Protein AF-H7EJP3-F1 (afdb_monomer_lite)

Structure (mmCIF, N/CA/C/O backbone):
data_AF-H7EJP3-F1
#
_entry.id   AF-H7EJP3-F1
#
loop_
_atom_site.group_PDB
_atom_site.id
_atom_site.type_symbol
_atom_site.label_atom_id
_atom_site.label_alt_id
_atom_site.label_comp_id
_atom_site.label_asym_id
_atom_site.label_entity_id
_atom_site.label_seq_id
_atom_site.pdbx_PDB_ins_code
_atom_site.Cartn_x
_atom_site.Cartn_y
_atom_site.Cartn_z
_atom_site.occupancy
_atom_site.B_iso_or_equiv
_atom_site.auth_seq_id
_atom_site.auth_comp_id
_atom_site.auth_asym_id
_atom_site.auth_atom_id
_atom_site.pdbx_PDB_model_num
ATOM 1 N N . MET A 1 1 ? 1.058 -17.051 -13.484 1.00 57.38 1 MET A N 1
ATOM 2 C CA . MET A 1 1 ? 0.736 -15.612 -13.431 1.00 57.38 1 MET A CA 1
ATOM 3 C C . MET A 1 1 ? 2.028 -14.890 -13.103 1.00 57.38 1 MET A C 1
ATOM 5 O O . MET A 1 1 ? 2.655 -15.266 -12.122 1.00 57.38 1 MET A O 1
ATOM 9 N N . VAL A 1 2 ? 2.490 -13.982 -13.963 1.00 76.56 2 VAL A N 1
ATOM 10 C CA . VAL A 1 2 ? 3.695 -13.177 -13.708 1.00 76.56 2 VAL A CA 1
ATOM 11 C C . VAL A 1 2 ? 3.201 -11.811 -13.258 1.00 76.56 2 VAL A C 1
ATOM 13 O O . VAL A 1 2 ? 2.529 -11.144 -14.036 1.00 76.56 2 VAL A O 1
ATOM 16 N N . LEU A 1 3 ? 3.479 -11.447 -12.008 1.00 72.62 3 LEU A N 1
ATOM 17 C CA . LEU A 1 3 ? 3.196 -10.108 -11.497 1.00 72.62 3 LEU A CA 1
ATOM 18 C C . LEU A 1 3 ? 4.145 -9.115 -12.172 1.00 72.62 3 LEU A C 1
ATOM 20 O O . LEU A 1 3 ? 5.342 -9.381 -12.318 1.00 72.62 3 LEU A O 1
ATOM 24 N N . SER A 1 4 ? 3.622 -7.965 -12.575 1.00 84.00 4 SER A N 1
ATOM 25 C CA . SER A 1 4 ? 4.439 -6.832 -12.988 1.00 84.00 4 SER A CA 1
ATOM 26 C C . SER A 1 4 ? 5.283 -6.327 -11.813 1.00 84.00 4 SER A C 1
ATOM 28 O O . SER A 1 4 ? 4.939 -6.486 -10.638 1.00 84.00 4 SER A O 1
ATOM 30 N N . LYS A 1 5 ? 6.392 -5.643 -12.124 1.00 81.75 5 LYS A N 1
ATOM 31 C CA . LYS A 1 5 ? 7.223 -4.971 -11.109 1.00 81.75 5 LYS A CA 1
ATOM 32 C C . LYS A 1 5 ? 6.410 -3.976 -10.257 1.00 81.75 5 LYS A C 1
ATOM 34 O O . LYS A 1 5 ? 6.774 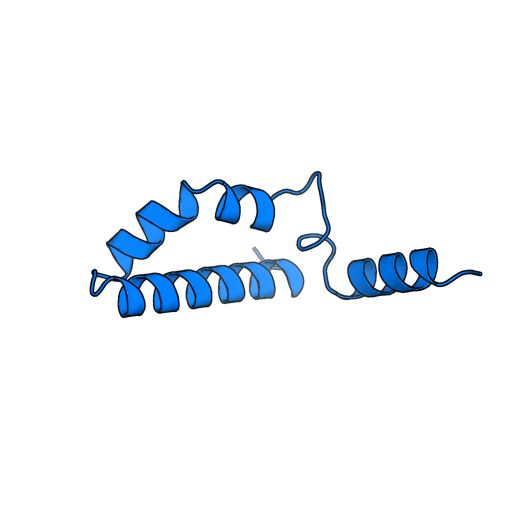-3.716 -9.112 1.00 81.75 5 LYS A O 1
ATOM 39 N N . TYR A 1 6 ? 5.311 -3.449 -10.801 1.00 78.19 6 TYR A N 1
ATOM 40 C CA . TYR A 1 6 ? 4.425 -2.497 -10.136 1.00 78.19 6 TYR A CA 1
ATOM 41 C C . TYR A 1 6 ? 3.492 -3.191 -9.146 1.00 78.19 6 TYR A C 1
ATOM 43 O O . TYR A 1 6 ? 3.475 -2.810 -7.979 1.00 78.19 6 TYR A O 1
ATOM 51 N N . GLU A 1 7 ? 2.811 -4.261 -9.563 1.00 79.12 7 GLU A N 1
ATOM 52 C CA . GLU A 1 7 ? 1.973 -5.073 -8.669 1.00 79.12 7 GLU A CA 1
ATOM 53 C C . GLU A 1 7 ? 2.791 -5.622 -7.497 1.00 79.12 7 GLU A C 1
ATOM 55 O O . GLU A 1 7 ? 2.395 -5.464 -6.345 1.00 79.12 7 GLU A O 1
ATOM 60 N N . TYR A 1 8 ? 3.992 -6.143 -7.768 1.00 84.31 8 TYR A N 1
ATOM 61 C CA . TYR A 1 8 ? 4.894 -6.618 -6.717 1.00 84.31 8 TYR A CA 1
ATOM 62 C C . TYR A 1 8 ? 5.276 -5.510 -5.721 1.00 84.31 8 TYR A C 1
ATOM 64 O O . TYR A 1 8 ? 5.308 -5.724 -4.508 1.00 84.31 8 TYR A O 1
ATOM 72 N N . SER A 1 9 ? 5.543 -4.301 -6.220 1.00 83.06 9 SER A N 1
ATOM 73 C CA . SER A 1 9 ? 5.878 -3.153 -5.370 1.00 83.06 9 SER A CA 1
ATOM 74 C C . SER A 1 9 ? 4.692 -2.709 -4.508 1.00 83.06 9 SER A C 1
ATOM 76 O O . SER A 1 9 ? 4.881 -2.383 -3.336 1.00 83.06 9 SER A O 1
ATOM 78 N N . MET A 1 10 ? 3.471 -2.737 -5.052 1.00 84.94 10 MET A N 1
ATOM 79 C CA . MET A 1 10 ? 2.248 -2.419 -4.307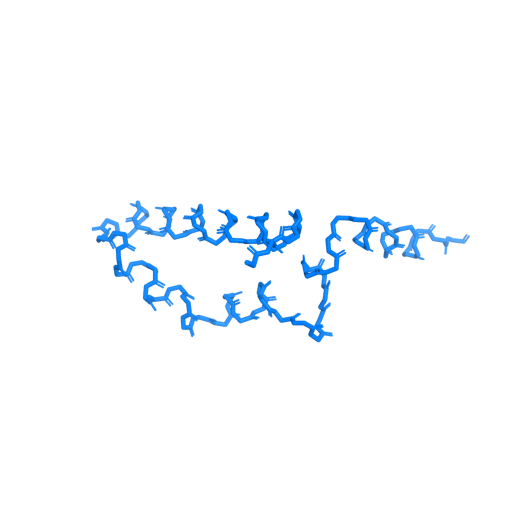 1.00 84.94 10 MET A CA 1
ATOM 80 C C . MET A 1 10 ? 1.959 -3.454 -3.217 1.00 84.94 10 MET A C 1
ATOM 82 O O . MET A 1 10 ? 1.663 -3.083 -2.080 1.00 84.94 10 MET A O 1
ATOM 86 N N . GLU A 1 11 ? 2.096 -4.744 -3.528 1.00 86.44 11 GLU A N 1
ATOM 87 C CA . GLU A 1 11 ? 1.940 -5.825 -2.550 1.00 86.44 11 GLU A CA 1
ATOM 88 C C . GLU A 1 11 ? 2.968 -5.714 -1.417 1.00 86.44 11 GLU A C 1
ATOM 90 O O . GLU A 1 11 ? 2.615 -5.831 -0.239 1.00 86.44 11 GLU A O 1
ATOM 95 N N . LEU A 1 12 ? 4.229 -5.409 -1.745 1.00 89.19 12 LEU A N 1
ATOM 96 C CA . LEU A 1 12 ? 5.273 -5.181 -0.748 1.00 89.19 12 LEU A CA 1
ATOM 97 C C . LEU A 1 12 ? 4.955 -3.966 0.136 1.00 89.19 12 LEU A C 1
ATOM 99 O O . LEU A 1 12 ? 5.103 -4.038 1.358 1.00 89.19 12 LEU A O 1
ATOM 103 N N . LEU A 1 13 ? 4.489 -2.862 -0.454 1.00 87.69 13 LEU A N 1
ATOM 104 C CA . LEU A 1 13 ? 4.091 -1.667 0.290 1.00 87.69 13 LEU A CA 1
ATOM 105 C C . LEU A 1 13 ? 2.926 -1.961 1.247 1.00 87.69 13 LEU A C 1
ATOM 107 O O . LEU A 1 13 ? 2.983 -1.583 2.419 1.00 87.69 13 LEU A O 1
ATOM 111 N N . ALA A 1 14 ? 1.913 -2.696 0.784 1.00 89.19 14 ALA A N 1
ATOM 112 C CA . ALA A 1 14 ? 0.799 -3.151 1.610 1.00 89.19 14 ALA A CA 1
ATOM 113 C C . ALA A 1 14 ? 1.268 -4.047 2.770 1.00 89.19 14 ALA A C 1
ATOM 115 O O . ALA A 1 14 ? 0.841 -3.858 3.913 1.00 89.19 14 ALA A O 1
ATOM 116 N N . ALA A 1 15 ? 2.186 -4.983 2.513 1.00 91.81 15 ALA A N 1
ATOM 117 C CA . ALA A 1 15 ? 2.750 -5.857 3.540 1.00 91.81 15 ALA A CA 1
ATOM 118 C C . ALA A 1 15 ? 3.538 -5.072 4.605 1.00 91.81 15 ALA A C 1
ATOM 120 O O . ALA A 1 15 ? 3.370 -5.310 5.806 1.00 91.81 15 ALA A O 1
ATOM 121 N N . MET A 1 16 ? 4.354 -4.096 4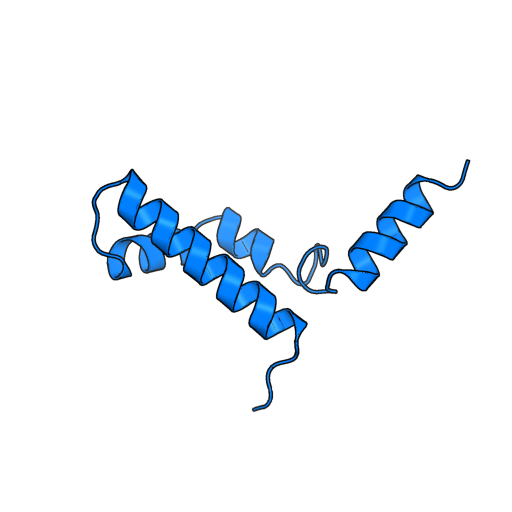.190 1.00 93.81 16 MET A N 1
ATOM 122 C CA . MET A 1 16 ? 5.075 -3.212 5.113 1.00 93.81 16 MET A CA 1
ATOM 123 C C . MET A 1 16 ? 4.114 -2.364 5.951 1.00 93.81 16 MET A C 1
ATOM 125 O O . MET A 1 16 ? 4.291 -2.270 7.166 1.00 93.81 16 MET A O 1
ATOM 129 N N . ALA A 1 17 ? 3.057 -1.818 5.342 1.00 90.50 17 ALA A N 1
ATOM 130 C CA . ALA A 1 17 ? 2.026 -1.074 6.061 1.00 90.50 17 ALA A CA 1
ATOM 131 C C . ALA A 1 17 ? 1.334 -1.945 7.124 1.00 90.50 17 ALA A C 1
ATOM 133 O O . ALA A 1 17 ? 1.194 -1.525 8.274 1.00 90.50 17 ALA A O 1
ATOM 134 N N . CYS A 1 18 ? 0.976 -3.187 6.780 1.00 93.38 18 CYS A N 1
ATOM 135 C CA . CYS A 1 18 ? 0.383 -4.140 7.722 1.00 93.38 18 CYS A CA 1
ATOM 136 C C . CYS A 1 18 ? 1.316 -4.444 8.899 1.00 93.38 18 CYS A C 1
ATOM 138 O O . CYS A 1 18 ? 0.864 -4.479 10.046 1.00 93.38 18 CYS A O 1
ATOM 140 N N . LYS A 1 19 ? 2.619 -4.613 8.641 1.00 95.12 19 LYS A N 1
ATOM 141 C CA . LYS A 1 19 ? 3.624 -4.812 9.693 1.00 95.12 19 LYS A CA 1
ATOM 142 C C . LYS A 1 19 ? 3.688 -3.611 10.640 1.00 95.12 19 LYS A C 1
ATOM 144 O O . LYS A 1 19 ? 3.604 -3.790 11.852 1.00 95.12 19 LYS A O 1
ATOM 149 N N . THR A 1 20 ? 3.749 -2.392 10.104 1.00 95.06 20 THR A N 1
ATOM 150 C CA . THR A 1 20 ? 3.763 -1.164 10.913 1.00 95.06 20 THR A CA 1
ATOM 151 C C . THR A 1 20 ? 2.491 -1.004 11.750 1.00 95.06 20 THR A C 1
ATOM 153 O O . THR A 1 20 ? 2.565 -0.592 12.909 1.00 95.06 20 THR A O 1
ATOM 156 N N . ILE A 1 21 ? 1.320 -1.350 11.205 1.00 95.06 21 ILE A N 1
ATOM 157 C CA . ILE A 1 21 ? 0.047 -1.336 11.944 1.00 95.06 21 ILE A CA 1
ATOM 158 C C . ILE A 1 21 ? 0.083 -2.360 13.085 1.00 95.06 21 ILE A C 1
ATOM 160 O O . ILE A 1 21 ? -0.250 -2.023 14.222 1.00 95.06 21 ILE A O 1
ATOM 164 N N . ALA A 1 22 ? 0.524 -3.590 12.811 1.00 97.81 22 ALA A N 1
ATOM 165 C CA . ALA A 1 22 ? 0.623 -4.642 13.819 1.00 97.81 22 ALA A CA 1
ATOM 166 C C . ALA A 1 22 ? 1.517 -4.221 14.998 1.00 97.81 22 ALA A C 1
ATOM 168 O O . ALA A 1 22 ? 1.112 -4.338 16.155 1.00 97.81 22 ALA A O 1
ATOM 169 N N . GLU A 1 23 ? 2.688 -3.652 14.702 1.00 97.75 23 GLU A N 1
ATOM 170 C CA . GLU A 1 23 ? 3.638 -3.149 15.699 1.00 97.75 23 GLU A CA 1
ATOM 171 C C . GLU A 1 23 ? 3.060 -1.979 16.508 1.00 97.75 23 GLU A C 1
ATOM 173 O O . GLU A 1 23 ? 3.098 -1.997 17.740 1.00 97.75 23 GLU A O 1
ATOM 178 N N . ARG A 1 24 ? 2.469 -0.980 15.836 1.00 97.38 24 ARG A N 1
ATOM 179 C CA . ARG A 1 24 ? 1.909 0.218 16.484 1.00 97.38 24 ARG A CA 1
ATOM 180 C C . ARG A 1 24 ? 0.759 -0.113 17.431 1.00 97.38 24 ARG A C 1
ATOM 182 O O . ARG A 1 24 ? 0.662 0.474 18.506 1.00 97.38 24 ARG A O 1
ATOM 189 N N . HIS A 1 25 ? -0.107 -1.038 17.030 1.00 96.31 25 HIS A N 1
ATOM 190 C CA . HIS A 1 25 ? -1.291 -1.412 17.798 1.00 96.31 25 HIS A CA 1
ATOM 191 C C . HIS A 1 25 ? -1.061 -2.622 18.715 1.00 96.31 25 HIS A C 1
ATOM 193 O O . HIS A 1 25 ? -1.957 -2.967 19.481 1.00 96.31 25 HIS A O 1
ATOM 199 N N . LYS A 1 26 ? 0.129 -3.243 18.674 1.00 97.12 26 LYS A N 1
ATOM 200 C CA . LYS A 1 26 ? 0.471 -4.474 19.411 1.00 97.12 26 LYS A CA 1
ATOM 201 C C . LYS A 1 26 ? -0.536 -5.606 19.163 1.00 97.12 26 LYS A C 1
ATOM 203 O O . LYS A 1 26 ? -0.933 -6.313 20.087 1.00 97.12 26 LYS A O 1
ATOM 208 N N . ILE A 1 27 ? -0.954 -5.762 17.909 1.00 97.69 27 ILE A N 1
ATOM 209 C CA . ILE A 1 27 ? -1.905 -6.792 17.467 1.00 97.69 27 ILE A CA 1
ATOM 210 C C . ILE A 1 27 ? -1.218 -7.820 16.569 1.00 97.69 27 ILE A C 1
ATOM 212 O O . ILE A 1 27 ? -0.144 -7.576 16.022 1.00 97.69 27 ILE A O 1
ATOM 216 N N . ALA A 1 28 ? -1.855 -8.978 16.390 1.00 96.12 28 ALA A N 1
ATOM 217 C CA . ALA A 1 28 ? -1.343 -10.002 15.489 1.00 96.12 28 ALA A CA 1
ATOM 218 C C . ALA A 1 28 ? -1.322 -9.498 14.026 1.00 96.12 28 ALA A C 1
ATOM 220 O O . ALA A 1 28 ? -2.288 -8.857 13.597 1.00 96.12 28 ALA A O 1
ATOM 221 N N . PRO A 1 29 ? -0.291 -9.841 13.227 1.00 91.69 29 PRO A N 1
ATOM 222 C CA . PRO A 1 29 ? -0.186 -9.417 11.827 1.00 91.69 29 PRO A CA 1
ATOM 223 C C . PRO A 1 29 ? -1.418 -9.741 10.976 1.00 91.69 29 PRO A C 1
ATOM 225 O O . PRO A 1 29 ? -1.827 -8.927 10.155 1.00 91.69 29 PRO A O 1
ATOM 228 N N . ILE A 1 30 ? -2.058 -10.890 11.213 1.00 93.75 30 ILE A N 1
ATOM 229 C CA . ILE A 1 30 ? -3.270 -11.292 10.487 1.00 93.75 30 ILE A CA 1
ATOM 230 C C . ILE A 1 30 ? -4.465 -10.369 10.773 1.00 93.75 30 ILE A C 1
ATOM 232 O O . ILE A 1 30 ? -5.251 -10.082 9.876 1.00 93.75 30 ILE A O 1
ATOM 236 N N . VAL A 1 31 ? -4.570 -9.846 11.999 1.00 96.00 31 VAL A N 1
ATOM 237 C CA . VAL A 1 31 ? -5.623 -8.895 12.394 1.00 96.00 31 VAL A CA 1
ATOM 238 C C . VAL A 1 31 ? -5.350 -7.524 11.774 1.00 96.00 31 VAL A C 1
ATOM 240 O O . VAL A 1 31 ? -6.270 -6.866 11.292 1.00 96.00 31 VAL A O 1
ATOM 243 N N . ALA A 1 32 ? -4.081 -7.105 11.741 1.00 95.00 32 ALA A N 1
ATOM 244 C CA . ALA A 1 32 ? -3.674 -5.878 11.062 1.00 95.00 32 ALA A CA 1
ATOM 245 C C . ALA A 1 32 ? -3.955 -5.942 9.553 1.00 95.00 32 ALA A C 1
ATOM 247 O O . ALA A 1 32 ? -4.484 -4.982 9.000 1.00 95.00 32 ALA A O 1
ATOM 248 N N . PHE A 1 33 ? -3.659 -7.075 8.910 1.00 93.19 33 PHE A N 1
ATOM 249 C CA . PHE A 1 33 ? -3.941 -7.302 7.493 1.00 93.19 33 PHE A CA 1
ATOM 250 C C . PHE A 1 33 ? -5.442 -7.257 7.185 1.00 93.19 33 PHE A C 1
ATOM 252 O O . PHE A 1 33 ? -5.861 -6.512 6.299 1.00 93.19 33 PHE A O 1
ATOM 259 N N . ASP A 1 34 ? -6.258 -7.996 7.945 1.00 93.88 34 ASP A N 1
ATOM 260 C CA . ASP A 1 34 ? -7.716 -8.023 7.763 1.00 93.88 34 ASP A CA 1
ATOM 261 C C . ASP A 1 34 ? -8.351 -6.633 7.945 1.00 93.88 34 ASP A C 1
ATOM 263 O O . ASP A 1 34 ? -9.237 -6.239 7.186 1.00 93.88 34 ASP A O 1
ATOM 267 N N . SER A 1 35 ? -7.856 -5.854 8.910 1.00 93.25 35 SER A N 1
ATOM 268 C CA . SER A 1 35 ? -8.272 -4.463 9.115 1.00 93.25 35 SER A CA 1
ATOM 269 C C . SER A 1 35 ? -7.820 -3.548 7.968 1.00 93.25 35 SER A C 1
ATOM 271 O O . SER A 1 35 ? -8.611 -2.764 7.438 1.00 93.25 35 SER A O 1
ATOM 273 N N . PHE A 1 36 ? -6.559 -3.669 7.540 1.00 91.62 36 PHE A N 1
ATOM 274 C CA . PHE A 1 36 ? -5.976 -2.833 6.494 1.00 91.62 36 PHE A CA 1
ATOM 275 C C . PHE A 1 36 ? -6.677 -3.029 5.151 1.00 91.62 36 PHE A C 1
ATOM 277 O O . PHE A 1 36 ? -7.097 -2.038 4.559 1.00 91.62 36 PHE A O 1
ATOM 284 N N . ILE A 1 37 ? -6.881 -4.267 4.693 1.00 89.19 37 ILE A N 1
ATOM 285 C CA . ILE A 1 37 ? -7.459 -4.541 3.367 1.00 89.19 37 ILE A CA 1
ATOM 286 C C . ILE A 1 37 ? -8.908 -4.032 3.228 1.00 89.19 37 ILE A C 1
ATOM 288 O O . ILE A 1 37 ? -9.369 -3.743 2.126 1.00 89.19 37 ILE A O 1
ATOM 292 N N . LYS A 1 38 ? -9.621 -3.858 4.350 1.00 90.62 38 LYS A N 1
ATOM 293 C CA . LYS A 1 38 ? -10.981 -3.287 4.403 1.00 90.62 38 LYS A CA 1
ATOM 294 C C . LYS A 1 38 ? -10.997 -1.754 4.459 1.00 90.62 38 LYS A C 1
ATOM 296 O O . LYS A 1 38 ? -12.056 -1.148 4.281 1.00 90.62 38 LYS A O 1
ATOM 301 N N . SER A 1 39 ? -9.853 -1.122 4.720 1.00 89.69 39 SER A N 1
ATOM 302 C CA . SER A 1 39 ? -9.739 0.327 4.902 1.00 89.69 39 SER A CA 1
ATOM 303 C C . SER A 1 39 ? -9.883 1.103 3.590 1.00 89.69 39 SER A C 1
ATOM 305 O O . SER A 1 39 ? -9.595 0.602 2.502 1.00 89.69 39 SER A O 1
ATOM 307 N N . GLN A 1 40 ? -10.280 2.376 3.692 1.00 85.50 40 GLN A N 1
ATOM 308 C CA . GLN A 1 40 ? -10.275 3.285 2.542 1.00 85.50 40 GLN A CA 1
ATOM 309 C C . GLN A 1 40 ? -8.855 3.496 1.993 1.00 85.50 40 GLN A C 1
ATOM 311 O O . GLN A 1 40 ? -8.682 3.636 0.788 1.00 85.50 40 GLN A O 1
ATOM 316 N N . THR A 1 41 ? -7.840 3.444 2.858 1.00 85.69 41 THR A N 1
ATOM 317 C CA . THR A 1 41 ? -6.430 3.557 2.473 1.00 85.69 41 THR A CA 1
ATOM 318 C C . THR A 1 41 ? -5.999 2.422 1.550 1.00 85.69 41 THR A C 1
ATOM 320 O O . THR A 1 41 ? -5.398 2.686 0.515 1.00 85.69 41 THR A O 1
ATOM 323 N N . ALA A 1 42 ? -6.334 1.170 1.881 1.00 85.50 42 ALA A N 1
ATOM 324 C CA . ALA A 1 42 ? -6.029 0.039 1.005 1.00 85.50 42 ALA A CA 1
ATOM 325 C C . ALA A 1 42 ? -6.786 0.141 -0.321 1.00 85.50 42 ALA A C 1
ATOM 327 O O . ALA A 1 42 ? -6.199 -0.091 -1.370 1.00 85.50 42 ALA A O 1
ATOM 328 N N . LYS A 1 43 ? -8.053 0.573 -0.300 1.00 83.69 43 LYS A N 1
ATOM 329 C CA . LYS A 1 43 ? -8.807 0.817 -1.537 1.00 83.69 43 LYS A CA 1
ATOM 330 C C . LYS A 1 43 ? -8.111 1.832 -2.435 1.00 83.69 43 LYS A C 1
ATOM 332 O O . LYS A 1 43 ? -7.974 1.551 -3.609 1.00 83.69 43 LYS A O 1
ATOM 337 N N . MET A 1 44 ? -7.645 2.957 -1.887 1.00 80.81 44 MET A N 1
ATOM 338 C CA . MET A 1 44 ? -6.905 3.973 -2.648 1.00 80.81 44 MET A CA 1
ATOM 339 C C . MET A 1 44 ? -5.559 3.457 -3.167 1.00 80.81 44 MET A C 1
ATOM 341 O O . MET A 1 44 ? -5.158 3.817 -4.267 1.00 80.81 44 MET A O 1
ATOM 345 N N . LEU A 1 45 ? -4.868 2.616 -2.392 1.00 79.50 45 LEU A N 1
ATOM 346 C CA . LEU A 1 45 ? -3.599 2.014 -2.807 1.00 79.50 45 LEU A CA 1
ATOM 347 C C . LEU A 1 45 ? -3.767 1.104 -4.033 1.00 79.50 45 LEU A C 1
ATOM 349 O O . LEU A 1 45 ? -2.886 1.065 -4.885 1.00 79.50 45 LEU A O 1
ATOM 353 N N . PHE A 1 46 ? -4.897 0.403 -4.119 1.00 78.81 46 PHE A N 1
ATOM 354 C CA 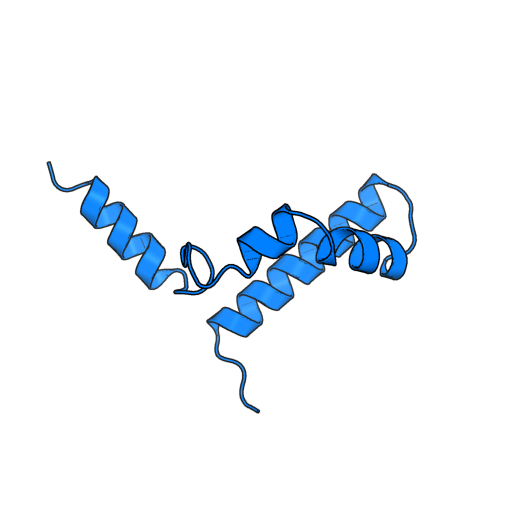. PHE A 1 46 ? -5.232 -0.503 -5.218 1.00 78.81 46 PHE A CA 1
ATOM 355 C C . PHE A 1 46 ? -6.257 0.095 -6.202 1.00 78.81 46 PHE A C 1
ATOM 357 O O . PHE A 1 46 ? -6.857 -0.643 -6.981 1.00 78.81 46 PHE A O 1
ATOM 364 N N . ASP A 1 47 ? -6.508 1.409 -6.160 1.00 77.50 47 ASP A N 1
ATOM 365 C CA . ASP A 1 47 ? -7.512 2.051 -7.014 1.00 77.50 47 ASP A CA 1
ATOM 366 C C . ASP A 1 47 ? -6.954 2.324 -8.416 1.00 77.50 47 ASP A C 1
ATOM 368 O O . ASP A 1 47 ? -6.284 3.331 -8.665 1.00 77.50 47 ASP A O 1
ATOM 372 N N . GLU A 1 48 ? -7.318 1.456 -9.357 1.00 70.56 48 GLU A N 1
ATOM 373 C CA . GLU A 1 48 ? -6.984 1.580 -10.780 1.00 70.56 48 GLU A CA 1
ATOM 374 C C . GLU A 1 48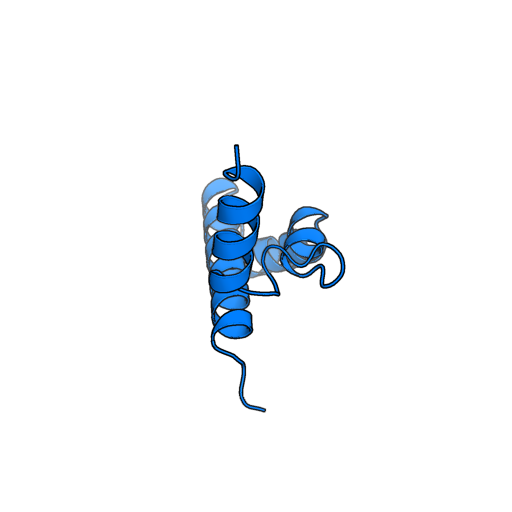 ? -7.511 2.877 -11.425 1.00 70.56 48 GLU A C 1
ATOM 376 O O . GLU A 1 48 ? -7.005 3.289 -12.465 1.00 70.56 48 GLU A O 1
ATOM 381 N N . ARG A 1 49 ? -8.515 3.545 -10.832 1.00 66.81 49 ARG A N 1
ATOM 382 C CA . ARG A 1 49 ? -9.133 4.762 -11.391 1.00 66.81 49 ARG A CA 1
ATOM 383 C C . ARG A 1 49 ? -8.348 6.025 -11.078 1.00 66.81 49 ARG A C 1
ATOM 385 O O . ARG A 1 49 ? -8.350 6.950 -11.883 1.00 66.81 49 ARG A O 1
ATOM 392 N N . THR A 1 50 ? -7.735 6.090 -9.895 1.00 63.12 50 THR A N 1
ATOM 393 C CA . THR A 1 50 ? -6.874 7.224 -9.514 1.00 63.12 50 THR A CA 1
ATOM 394 C C . THR A 1 50 ? -5.433 7.004 -9.955 1.00 63.12 50 THR A C 1
ATOM 396 O O . THR A 1 50 ? -4.703 7.975 -10.114 1.00 63.12 50 THR A O 1
ATOM 399 N N . ALA A 1 51 ? -5.057 5.740 -10.192 1.00 57.81 51 ALA A N 1
ATOM 400 C CA . ALA A 1 51 ? -3.908 5.258 -10.953 1.00 57.81 51 ALA A CA 1
ATOM 401 C C . ALA A 1 51 ? -2.512 5.764 -10.541 1.00 57.81 51 ALA A C 1
ATOM 403 O O . ALA A 1 51 ? -1.517 5.321 -11.109 1.00 57.81 51 ALA A O 1
ATOM 404 N N . PHE A 1 52 ? -2.401 6.613 -9.518 1.00 55.19 52 PHE A N 1
ATOM 405 C CA . PHE A 1 52 ? -1.123 7.162 -9.075 1.00 55.19 52 PHE A CA 1
ATOM 406 C C . PHE A 1 52 ? -0.145 6.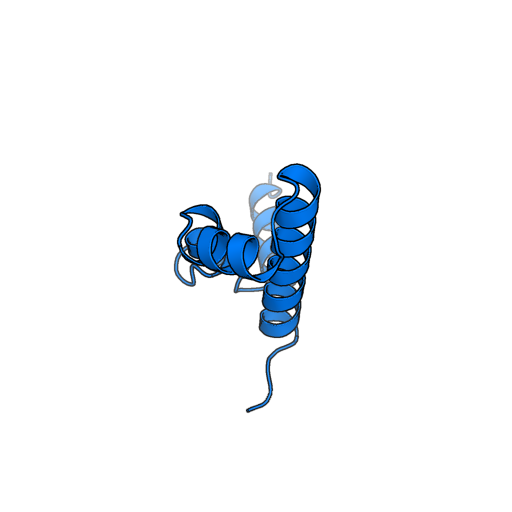069 -8.633 1.00 55.19 52 PHE A C 1
ATOM 408 O O . PHE A 1 52 ? 1.019 6.121 -9.000 1.00 55.19 52 PHE A O 1
ATOM 415 N N . TRP A 1 53 ? -0.602 5.046 -7.908 1.00 61.75 53 TRP A N 1
ATOM 416 C CA . TRP A 1 53 ? 0.264 3.939 -7.477 1.00 61.75 53 TRP A CA 1
ATOM 417 C C . TRP A 1 53 ? 0.250 2.754 -8.451 1.00 61.75 53 TRP A C 1
ATOM 419 O O . TRP A 1 53 ? 1.267 2.079 -8.606 1.00 61.75 53 TRP A O 1
ATOM 429 N N . CYS A 1 54 ? -0.867 2.541 -9.156 1.00 61.91 54 CYS A N 1
ATOM 430 C CA . CYS A 1 54 ? -1.042 1.421 -10.084 1.00 61.91 54 CYS A CA 1
ATOM 431 C C . CYS A 1 54 ? -0.252 1.586 -11.389 1.00 61.91 54 CYS A C 1
ATOM 433 O O . CYS A 1 54 ? 0.292 0.606 -11.892 1.00 61.91 54 CYS A O 1
ATOM 435 N N . ASN A 1 55 ? -0.132 2.812 -11.913 1.00 67.81 55 ASN A N 1
ATOM 436 C CA . ASN A 1 55 ? 0.637 3.077 -13.136 1.00 67.81 55 ASN A CA 1
ATOM 437 C C . ASN A 1 55 ? 2.157 3.102 -12.893 1.00 67.81 55 ASN A C 1
ATOM 439 O O . ASN A 1 55 ? 2.943 3.187 -13.838 1.00 67.81 55 ASN A O 1
ATOM 443 N N . GLY A 1 56 ? 2.572 2.990 -11.628 1.00 69.69 56 GLY A N 1
ATOM 444 C CA . GLY A 1 56 ? 3.965 2.890 -11.231 1.00 69.69 56 GLY A CA 1
ATOM 445 C C . GLY A 1 56 ? 4.717 4.227 -11.198 1.00 69.69 56 GLY A C 1
ATOM 446 O O . GLY A 1 56 ? 4.191 5.270 -11.583 1.00 69.69 56 GLY A O 1
ATOM 447 N N . PRO A 1 57 ? 5.975 4.204 -10.723 1.00 73.94 57 PRO A N 1
ATOM 448 C CA . PRO A 1 57 ? 6.809 5.393 -10.547 1.00 73.94 57 PRO A CA 1
ATOM 449 C C . PRO A 1 57 ? 7.016 6.222 -11.819 1.00 73.94 57 PRO A C 1
ATOM 451 O O . PRO A 1 57 ? 7.134 7.437 -11.708 1.00 73.94 57 PRO A O 1
ATOM 454 N N . ASP A 1 58 ? 7.029 5.601 -13.002 1.00 74.19 58 ASP A N 1
ATOM 455 C CA . ASP A 1 58 ? 7.228 6.314 -14.272 1.00 74.19 58 ASP A CA 1
ATOM 456 C C . ASP A 1 58 ? 6.049 7.267 -14.554 1.00 74.19 58 ASP A C 1
ATOM 458 O O . ASP A 1 58 ? 6.254 8.429 -14.887 1.00 74.19 58 ASP A O 1
ATOM 462 N N . TYR A 1 59 ? 4.811 6.827 -14.301 1.00 77.31 59 TYR A N 1
ATOM 463 C CA . TYR A 1 59 ? 3.624 7.680 -14.422 1.00 77.31 59 TYR A CA 1
ATOM 464 C C . TYR A 1 59 ? 3.618 8.822 -13.401 1.00 77.31 59 TYR A C 1
ATOM 466 O O . TYR A 1 59 ? 3.250 9.945 -13.732 1.00 77.31 59 TYR A O 1
ATOM 474 N N . ILE A 1 60 ? 4.045 8.550 -12.162 1.00 77.81 60 ILE A N 1
ATOM 475 C CA . ILE A 1 60 ? 4.167 9.585 -11.124 1.00 77.81 60 ILE A CA 1
ATOM 476 C C . ILE A 1 60 ? 5.198 10.641 -11.546 1.00 77.81 60 ILE A C 1
ATOM 478 O O . ILE A 1 60 ? 4.961 11.833 -11.362 1.00 77.81 60 ILE A O 1
ATOM 482 N N . ALA A 1 61 ? 6.330 10.214 -12.114 1.00 81.06 61 ALA A N 1
ATOM 483 C CA . ALA A 1 61 ? 7.347 11.121 -12.636 1.00 81.06 61 ALA A CA 1
ATOM 484 C C . ALA A 1 61 ? 6.802 11.970 -13.796 1.00 81.06 61 ALA A C 1
ATOM 486 O O . ALA A 1 61 ? 7.000 13.181 -13.801 1.00 81.06 61 ALA A O 1
ATOM 487 N N . ASP A 1 62 ? 6.052 11.368 -14.721 1.00 81.38 62 ASP A N 1
ATOM 488 C CA . ASP A 1 62 ? 5.428 12.088 -15.834 1.00 81.38 62 ASP A CA 1
ATOM 489 C C . ASP A 1 62 ? 4.387 13.121 -15.366 1.00 81.38 62 ASP A C 1
ATOM 491 O O . ASP A 1 62 ? 4.356 14.235 -15.888 1.00 81.38 62 ASP A O 1
ATOM 495 N N . GLU A 1 63 ? 3.536 12.785 -14.388 1.00 80.81 63 GLU A N 1
ATOM 496 C CA . GLU A 1 63 ? 2.593 13.747 -13.790 1.00 80.81 63 GLU A CA 1
ATOM 497 C C . GLU A 1 63 ? 3.326 14.903 -13.099 1.00 80.81 63 GLU A C 1
ATOM 499 O O . GLU A 1 63 ? 2.968 16.064 -13.285 1.00 80.81 63 GLU A O 1
ATOM 504 N N . TYR A 1 64 ? 4.401 14.615 -12.365 1.00 78.00 64 TYR A N 1
ATOM 505 C CA . TYR A 1 64 ? 5.230 15.645 -11.742 1.00 78.00 64 TYR A CA 1
ATOM 506 C C . TYR A 1 64 ? 5.866 16.599 -12.767 1.00 78.00 64 TYR A C 1
ATOM 508 O O . TYR A 1 64 ? 5.893 17.812 -12.557 1.00 78.00 64 TYR A O 1
ATOM 516 N N . GLU A 1 65 ? 6.359 16.081 -13.893 1.00 85.00 65 GLU A N 1
ATOM 517 C CA . GLU A 1 65 ? 6.883 16.916 -14.981 1.00 85.00 65 GLU A CA 1
ATOM 518 C C . GLU A 1 65 ? 5.766 17.726 -15.673 1.00 85.00 65 GLU A C 1
ATOM 520 O O . GLU A 1 65 ? 5.971 18.894 -16.022 1.00 85.00 65 GLU A O 1
ATOM 525 N N . ARG A 1 66 ? 4.549 17.168 -15.802 1.00 81.62 66 ARG A N 1
ATOM 526 C CA . ARG A 1 66 ? 3.362 17.907 -16.279 1.00 81.62 66 ARG A CA 1
ATOM 527 C C . ARG A 1 66 ? 3.010 19.078 -15.360 1.00 81.62 66 ARG A C 1
ATOM 529 O O . ARG A 1 66 ? 2.756 20.171 -15.858 1.00 81.62 66 ARG A O 1
ATOM 536 N N . GLU A 1 67 ? 3.039 18.880 -14.042 1.00 80.00 67 GLU A N 1
ATOM 537 C CA . GLU A 1 67 ? 2.825 19.947 -13.049 1.00 80.00 67 GLU A CA 1
ATOM 538 C C . GLU A 1 67 ? 3.892 21.049 -13.130 1.00 80.00 67 GLU A C 1
ATOM 540 O O . GLU A 1 67 ? 3.617 22.215 -12.845 1.00 80.00 67 GLU A O 1
ATOM 545 N N . LYS A 1 68 ? 5.117 20.682 -13.517 1.00 70.94 68 LYS A N 1
ATOM 546 C CA . LYS A 1 68 ? 6.279 21.575 -13.575 1.00 70.94 68 LYS A CA 1
ATOM 547 C C . LYS A 1 68 ? 6.449 22.356 -14.868 1.00 70.94 68 LYS A C 1
ATOM 549 O O . LYS A 1 68 ? 7.347 23.199 -14.934 1.00 70.94 68 LYS A O 1
ATOM 554 N N . THR A 1 69 ? 5.619 22.114 -15.876 1.00 54.25 69 THR A N 1
ATOM 555 C CA . THR A 1 69 ? 5.643 22.927 -17.091 1.00 54.25 69 THR A CA 1
ATOM 556 C C . THR A 1 69 ? 5.039 24.307 -16.782 1.00 54.25 69 THR A C 1
ATOM 558 O O . THR A 1 69 ? 3.826 24.492 -16.852 1.00 54.25 69 THR A O 1
ATOM 561 N N . ILE A 1 70 ? 5.905 25.248 -16.376 1.00 50.97 70 ILE A N 1
ATOM 562 C CA . ILE A 1 70 ? 5.693 26.710 -16.410 1.00 50.97 70 ILE A CA 1
ATOM 563 C C . ILE A 1 70 ? 5.813 27.190 -17.857 1.00 50.97 70 ILE A C 1
ATOM 565 O O . ILE A 1 70 ? 6.764 26.739 -18.536 1.00 50.97 70 ILE A O 1
#

Secondary structure (DSSP, 8-state):
----HHHHHHHHHHHHHHHHHHHHHT--HHHHHHHHHHSHHHHHHT-TTT-TTTTHHHHHHHHHHHHH--

Foldseek 3Di:
DDDDPLNVVLVVVLLVQLVVQCVVVVHDSVVSSVVSCPDPVVCVSPPVVVCCSVVHPVVVVVVVVVVVPD

pLDDT: mean 82.37, std 11.99, range [50.97, 97.81]

Organism: NCBI:txid907348

Radius of gyration: 14.73 Å; chains: 1; bounding box: 18×42×36 Å

Sequence (70 aa):
MVLSKYEYSMELLAAMACKTIAERHKIAPIVAFDSFIKSQTAKMLFDERTAFWCNGPDYIADEYEREKTI